Protein 9GRF (pdb70)

Sequence (112 aa):
GGGGALPAKENEGCIVSVVNSGKRYCLPVGQQRSGYSSLPDWIVGQEEVYVDSSGAKAKVLLSDWDNLSYNRIIGEFVGNVNPADMKKVKAWNGQYLDFSKPRSMRVVYKAAAASSTTTTTTPPAA

InterPro domains:
  IPR019503 Peptidase M66 domain [PS51694] (296-551)
  IPR022218 ToxR activated gene A lipoprotein domain [PF12561] (679-774)
  IPR040966 Metalloprotease StcE, C-terminal [PF17945] (807-896)
  IPR048990 Metalloprotease StcE, beta-sandwich domain [PF20944] (178-244)
  IPR048990 Metalloprotease StcE, beta-sandwich domain [PF20944] (602-668)
  IPR051256 Dictomallein [PTHR39540] (249-714)

Nearest PDB structures (foldseek):
  3ujz-assembly1_A  TM=9.775E-01  e=9.009E-17  Escherichia coli O157:H7
  5z6e-assembly1_A  TM=7.574E-01  e=1.649E-04  Neurospora crassa OR74A
  5z6d-assembly2_B  TM=6.614E-01  e=9.801E-04  Neurospora crassa OR74A
  1yhp-assembly1_A  TM=6.169E-01  e=1.945E-01  Dictyostelium discoideum
  1a45-assembly1_A-2  TM=5.512E-01  e=1.646E-01  Bos taurus

Radius of gyration: 12.93 Å; Cα contacts (8 Å, |Δi|>4): 335; chains: 2; bounding box: 42×27×24 Å

Foldseek 3Di:
DDPPDDAADQQKKWKAAPVPRDIDMDGAPDKDPQWHDPVQAQGFTWMAHHNFKKKWFAQHGDSDDQRIFIDDHTGDSVVQFQGQTRVRGRGRRRRTTIMHMHTD/DDDDDDDD

Structure (mmCIF, N/CA/C/O backbone):
data_9GRF
#
_entry.id   9GRF
#
_cell.length_a   63.696
_cell.length_b   76.050
_cell.length_c   27.858
_cell.angle_alpha   90.00
_cell.angle_beta   90.00
_cell.angle_gamma   90.00
#
_symmetry.space_group_name_H-M   'P 21 21 2'
#
loop_
_entity.id
_entity.type
_entity.pdbx_description
1 polymer 'Metalloprotease StcE'
2 polymer tetra-Tn-glycopeptide
3 non-polymer 2-acetamido-2-deoxy-alpha-D-galactopyranose
4 water water
#
loop_
_atom_site.group_PDB
_atom_site.id
_atom_site.type_symbol
_atom_site.label_atom_id
_atom_site.label_alt_id
_atom_site.label_comp_id
_atom_site.label_asym_id
_atom_site.label_entity_id
_atom_site.label_seq_id
_atom_site.pdbx_PDB_ins_code
_atom_site.Cartn_x
_atom_site.Cartn_y
_atom_site.Cartn_z
_atom_site.occupancy
_atom_site.B_iso_or_equiv
_atom_site.auth_seq_id
_atom_site.auth_comp_id
_atom_site.auth_asym_id
_atom_site.auth_atom_id
_atom_site.pdbx_PDB_model_num
ATOM 1 N N . GLY A 1 1 ? 16.074 25.399 4.851 1.00 15.74 -3 GLY A N 1
ATOM 2 C CA . GLY A 1 1 ? 16.849 24.160 4.623 1.00 12.43 -3 GLY A CA 1
ATOM 3 C C . GLY A 1 1 ? 18.010 24.104 5.604 1.00 11.99 -3 GLY A C 1
ATOM 4 O O . GLY A 1 1 ? 18.368 25.136 6.214 1.00 13.18 -3 GLY A O 1
ATOM 5 N N . GLY A 1 2 ? 18.585 22.935 5.712 1.00 10.06 -2 GLY A N 1
ATOM 6 C CA . GLY A 1 2 ? 19.785 22.737 6.502 1.00 9.56 -2 GLY A CA 1
ATOM 7 C C . GLY A 1 2 ? 21.039 23.099 5.716 1.00 9.33 -2 GLY A C 1
ATOM 8 O O . GLY A 1 2 ? 21.013 23.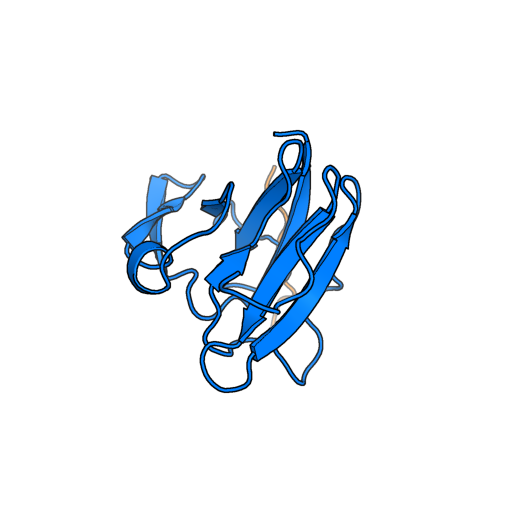589 4.575 1.00 8.97 -2 GLY A O 1
ATOM 9 N N . GLY A 1 3 ? 22.187 22.746 6.324 1.00 9.52 -1 GLY A N 1
ATOM 10 C CA . GLY A 1 3 ? 23.454 23.065 5.705 1.00 8.98 -1 GLY A CA 1
ATOM 11 C C . GLY A 1 3 ? 23.606 22.424 4.331 1.00 8.34 -1 GLY A C 1
ATOM 12 O O . GLY A 1 3 ? 23.390 21.229 4.148 1.00 8.60 -1 GLY A O 1
ATOM 13 N N . GLY A 1 4 ? 24.049 23.260 3.391 1.00 8.94 0 GLY A N 1
ATOM 14 C CA . GLY A 1 4 ? 24.287 22.835 2.027 1.00 8.69 0 GLY A CA 1
ATOM 15 C C . GLY A 1 4 ? 23.090 22.938 1.098 1.00 8.64 0 GLY A C 1
ATOM 16 O O . GLY A 1 4 ? 23.263 22.886 -0.120 1.00 8.81 0 GLY A O 1
ATOM 17 N N . ALA A 1 5 ? 21.862 23.039 1.629 1.00 8.65 799 ALA A N 1
ATOM 18 C CA . ALA A 1 5 ? 20.711 23.140 0.739 1.00 8.84 799 ALA A CA 1
ATOM 19 C C . ALA A 1 5 ? 20.623 24.544 0.193 1.00 8.84 799 ALA A C 1
ATOM 20 O O . ALA A 1 5 ? 20.742 25.530 0.908 1.00 10.55 799 ALA A O 1
ATOM 22 N N . LEU A 1 6 ? 20.375 24.663 -1.091 1.00 8.98 800 LEU A N 1
ATOM 23 C CA . LEU A 1 6 ? 20.193 25.959 -1.700 1.00 9.43 800 LEU A CA 1
ATOM 24 C C . LEU A 1 6 ? 19.027 26.655 -1.022 1.00 9.25 800 LEU A C 1
ATOM 25 O O . LEU A 1 6 ? 17.928 26.130 -0.972 1.00 9.89 800 LEU A O 1
ATOM 30 N N . PRO A 1 7 ? 19.221 27.880 -0.484 1.00 10.78 801 PRO A N 1
ATOM 31 C CA . PRO A 1 7 ? 18.111 28.568 0.156 1.00 10.82 801 PRO A CA 1
ATOM 32 C C . PRO A 1 7 ? 17.054 29.030 -0.862 1.00 10.13 801 PRO A C 1
ATOM 33 O O . PRO A 1 7 ? 17.383 29.359 -1.976 1.00 10.86 801 PRO A O 1
ATOM 37 N N . ALA A 1 8 ? 15.807 29.069 -0.390 1.00 10.18 802 ALA A N 1
ATOM 38 C CA . ALA A 1 8 ? 14.778 29.815 -1.104 1.00 9.63 802 ALA A CA 1
ATOM 39 C C . ALA A 1 8 ? 15.227 31.261 -1.263 1.00 10.46 802 ALA A C 1
ATOM 40 O O . ALA A 1 8 ? 15.695 31.862 -0.310 1.00 10.98 802 ALA A O 1
ATOM 42 N N . LYS A 1 9 ? 15.046 31.813 -2.441 1.00 10.31 803 LYS A N 1
ATOM 43 C CA . LYS A 1 9 ? 15.302 33.230 -2.653 1.00 10.62 803 LYS A CA 1
ATOM 44 C C . LYS A 1 9 ? 14.274 34.065 -1.908 1.00 9.45 803 LYS A C 1
ATOM 45 O O . LYS A 1 9 ? 13.208 33.574 -1.481 1.00 9.28 803 LYS A O 1
ATOM 51 N N . GLU A 1 10 ? 14.566 35.365 -1.714 1.00 9.93 804 GLU A N 1
ATOM 52 C CA . GLU A 1 10 ? 13.712 36.165 -0.845 1.00 9.87 804 GLU A CA 1
ATOM 53 C C . GLU A 1 10 ? 12.254 36.224 -1.340 1.00 9.13 804 GLU A C 1
ATOM 54 O O . GLU A 1 10 ? 11.374 36.290 -0.507 1.00 10.32 804 GLU A O 1
ATOM 60 N N . ASN A 1 11 ? 12.081 36.204 -2.627 1.00 8.76 805 ASN A N 1
ATOM 61 C CA . ASN A 1 11 ? 10.746 36.293 -3.223 1.00 9.44 805 ASN A CA 1
ATOM 62 C C . ASN A 1 11 ? 10.276 34.933 -3.739 1.00 9.75 805 ASN A C 1
ATOM 63 O O . ASN A 1 11 ? 9.536 34.910 -4.756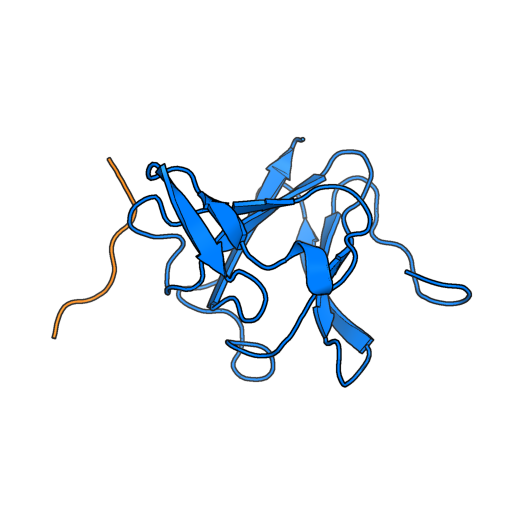 1.00 11.82 805 ASN A O 1
ATOM 68 N N . GLU A 1 12 ? 10.697 33.852 -3.122 1.00 8.75 806 GLU A N 1
ATOM 69 C CA . GLU A 1 12 ? 10.411 32.491 -3.598 1.00 8.43 806 GLU A CA 1
ATOM 70 C C . GLU A 1 12 ? 9.849 31.684 -2.450 1.00 7.86 806 GLU A C 1
ATOM 71 O O . GLU A 1 12 ? 10.374 31.734 -1.350 1.00 9.29 806 GLU A O 1
ATOM 77 N N . GLY A 1 13 ? 8.846 30.846 -2.761 1.00 7.18 807 GLY A N 1
ATOM 78 C CA . GLY A 1 13 ? 8.315 29.895 -1.808 1.00 7.59 807 GLY A CA 1
ATOM 79 C C . GLY A 1 13 ? 8.454 28.472 -2.356 1.00 7.13 807 GLY A C 1
ATOM 80 O O . GLY A 1 13 ? 8.141 28.267 -3.528 1.00 7.69 807 GLY A O 1
ATOM 81 N N . CYS A 1 14 ? 8.896 27.553 -1.525 1.00 7.11 808 CYS A N 1
ATOM 82 C CA . CYS A 1 14 ? 9.121 26.180 -1.948 1.00 7.02 808 CYS A CA 1
ATOM 83 C C . CYS A 1 14 ? 8.404 25.228 -1.018 1.00 7.36 808 CYS A C 1
ATOM 84 O O . CYS A 1 14 ? 8.235 25.471 0.185 1.00 7.21 808 CYS A O 1
ATOM 87 N N . ILE A 1 15 ? 8.043 24.047 -1.596 1.00 6.61 809 ILE A N 1
ATOM 88 C CA . ILE A 1 15 ? 7.759 22.855 -0.821 1.00 6.80 809 ILE A CA 1
ATOM 89 C C . ILE A 1 15 ? 8.879 21.855 -1.094 1.00 6.70 809 ILE A C 1
ATOM 90 O O . ILE A 1 15 ? 9.334 21.736 -2.242 1.00 7.92 809 ILE A O 1
ATOM 95 N N . VAL A 1 16 ? 9.330 21.188 -0.064 1.00 6.46 810 VAL A N 1
ATOM 96 C CA . VAL A 1 16 ? 10.455 20.257 -0.110 1.00 6.71 810 VAL A CA 1
ATOM 97 C C . VAL A 1 16 ? 9.955 18.905 0.347 1.00 6.81 810 VAL A C 1
ATOM 98 O O . VAL A 1 16 ? 9.375 18.751 1.424 1.00 6.79 810 VAL A O 1
ATOM 102 N N . SER A 1 17 ? 10.254 17.876 -0.471 1.00 7.37 811 SER A N 1
ATOM 103 C CA . SER A 1 17 ? 9.874 16.529 -0.121 1.00 7.37 811 SER A CA 1
ATOM 104 C C . SER A 1 17 ? 10.586 16.065 1.134 1.00 7.64 811 SER A C 1
ATOM 105 O O . SER A 1 17 ? 11.836 16.098 1.225 1.00 7.83 811 SER A O 1
ATOM 108 N N . VAL A 1 18 ? 9.835 15.532 2.063 1.00 7.76 812 VAL A N 1
ATOM 109 C CA A VAL A 1 18 ? 10.407 14.915 3.255 0.50 9.70 812 VAL A CA 1
ATOM 110 C CA B VAL A 1 18 ? 10.385 14.907 3.241 0.50 7.33 812 VAL A CA 1
ATOM 111 C C . VAL A 1 18 ? 11.221 13.676 2.886 1.00 8.77 812 VAL A C 1
ATOM 112 O O . VAL A 1 18 ? 12.265 13.402 3.521 1.00 9.59 812 VAL A O 1
ATOM 119 N N . ASN A 1 19 ? 10.794 12.921 1.906 1.00 8.86 813 ASN A N 1
ATOM 120 C CA . ASN A 1 19 ? 11.518 11.718 1.536 1.00 10.34 813 ASN A CA 1
ATOM 121 C C . ASN A 1 19 ? 12.771 11.969 0.732 1.00 9.87 813 ASN A C 1
ATOM 122 O O . ASN A 1 19 ? 13.752 11.221 0.962 1.00 10.22 813 ASN A O 1
ATOM 127 N N . SER A 1 20 ? 12.761 12.899 -0.191 1.00 9.24 814 SER A N 1
ATOM 128 C CA . SER A 1 20 ? 13.829 13.035 -1.160 1.00 9.04 814 SER A CA 1
ATOM 129 C C . SER A 1 20 ? 14.607 14.335 -1.083 1.00 8.43 814 SER A C 1
ATOM 130 O O . SER A 1 20 ? 15.672 14.433 -1.703 1.00 9.09 814 SER A O 1
ATOM 133 N N . GLY A 1 21 ? 14.075 15.386 -0.429 1.00 8.37 815 GLY A N 1
ATOM 134 C CA . GLY A 1 21 ? 14.712 16.684 -0.493 1.00 9.06 815 GLY A CA 1
ATOM 135 C C . GLY A 1 21 ? 14.522 17.438 -1.766 1.00 8.29 815 GLY A C 1
ATOM 136 O O . GLY A 1 21 ? 14.970 18.587 -1.876 1.00 8.74 815 GLY A O 1
ATOM 137 N N . LYS A 1 22 ? 13.877 16.837 -2.781 1.00 8.17 816 LYS A N 1
ATOM 138 C CA . LYS A 1 22 ? 13.587 17.540 -3.995 1.00 7.85 816 LYS A CA 1
ATOM 139 C C . LYS A 1 22 ? 12.515 18.589 -3.768 1.00 7.30 816 LYS A C 1
ATOM 140 O O . LYS A 1 22 ? 11.686 18.432 -2.840 1.00 9.25 816 LYS A O 1
ATOM 146 N N . ARG A 1 23 ? 12.507 19.624 -4.563 1.00 8.11 817 ARG A N 1
ATOM 147 C CA . ARG A 1 23 ? 11.662 20.762 -4.267 1.00 8.39 817 ARG A CA 1
ATOM 148 C C . ARG A 1 23 ? 10.813 21.156 -5.455 1.00 8.47 817 ARG A C 1
ATOM 149 O O . ARG A 1 23 ? 11.184 20.976 -6.641 1.00 9.24 817 ARG A O 1
ATOM 157 N N . TYR A 1 24 ? 9.718 21.875 -5.148 1.00 7.36 818 TYR A N 1
ATOM 158 C CA . TYR A 1 24 ? 8.880 22.585 -6.095 1.00 7.42 818 TYR A CA 1
ATOM 159 C C . TYR A 1 24 ? 8.724 24.009 -5.578 1.00 7.24 818 TYR A C 1
ATOM 160 O O . TYR A 1 24 ? 8.273 24.216 -4.454 1.00 7.29 818 TYR A O 1
ATOM 169 N N . CYS A 1 25 ? 9.139 24.979 -6.382 1.00 7.44 819 CYS A N 1
ATOM 170 C CA . CYS A 1 25 ? 9.190 26.377 -5.952 1.00 7.76 819 CYS A CA 1
ATOM 171 C C . CYS A 1 25 ? 8.435 27.264 -6.917 1.00 8.17 819 CYS A C 1
ATOM 172 O O . CYS A 1 25 ? 8.434 26.985 -8.134 1.00 9.43 819 CYS A O 1
ATOM 175 N N . LEU A 1 26 ? 7.886 28.351 -6.411 1.00 7.64 820 LEU A N 1
ATOM 176 C CA . LEU A 1 26 ? 7.298 29.389 -7.247 1.00 8.10 820 LEU A CA 1
ATOM 177 C C . LEU A 1 26 ? 7.704 30.733 -6.718 1.00 8.53 820 LEU A C 1
ATOM 178 O O . LEU A 1 26 ? 7.813 30.931 -5.522 1.00 8.39 820 LEU A O 1
ATOM 183 N N . PRO A 1 27 ? 7.852 31.720 -7.633 1.00 9.17 821 PRO A N 1
ATOM 184 C CA . PRO A 1 27 ? 8.035 33.103 -7.192 1.00 9.64 821 PRO A CA 1
ATOM 185 C C . PRO A 1 27 ? 6.749 33.664 -6.631 1.00 8.78 821 PRO A C 1
ATOM 186 O O . PRO A 1 27 ? 5.633 33.250 -7.046 1.00 9.46 821 PRO A O 1
ATOM 190 N N . VAL A 1 28 ? 6.863 34.668 -5.792 1.00 9.08 822 VAL A N 1
ATOM 191 C CA . VAL A 1 28 ? 5.735 35.451 -5.420 1.00 8.86 822 VAL A CA 1
ATOM 192 C C . VAL A 1 28 ? 4.977 35.901 -6.669 1.00 9.99 822 VAL A C 1
ATOM 193 O O . VAL A 1 28 ? 5.567 36.356 -7.647 1.00 11.01 822 VAL A O 1
ATOM 197 N N . GLY A 1 29 ? 3.659 35.756 -6.593 1.00 9.99 823 GLY A N 1
ATOM 198 C CA . GLY A 1 29 ? 2.778 36.130 -7.694 1.00 11.93 823 GLY A CA 1
ATOM 199 C C . GLY A 1 29 ? 2.323 34.958 -8.567 1.00 12.37 823 GLY A C 1
ATOM 200 O O . GLY A 1 29 ? 1.475 35.167 -9.464 1.00 14.97 823 GLY A O 1
ATOM 201 N N . GLN A 1 30 ? 2.851 33.739 -8.370 1.00 10.38 824 GLN A N 1
ATOM 202 C CA A GLN A 1 30 ? 2.478 32.585 -9.173 0.50 9.22 824 GLN A CA 1
ATOM 203 C CA B GLN A 1 30 ? 2.454 32.597 -9.167 0.50 8.98 824 GLN A CA 1
ATOM 204 C C . GLN A 1 30 ? 1.793 31.514 -8.320 1.00 7.83 824 GLN A C 1
ATOM 205 O O . GLN A 1 30 ? 1.987 31.421 -7.125 1.00 7.90 824 GLN A O 1
ATOM 216 N N . ARG A 1 31 ? 0.989 30.698 -9.025 1.00 7.71 825 ARG A N 1
ATOM 217 C CA . ARG A 1 31 ? 0.332 29.536 -8.442 1.00 7.42 825 ARG A CA 1
ATOM 218 C C . ARG A 1 31 ? 0.577 28.320 -9.331 1.00 7.16 825 ARG A C 1
ATOM 219 O O . ARG A 1 31 ? 0.996 28.429 -10.479 1.00 7.98 825 ARG A O 1
ATOM 227 N N . SER A 1 32 ? 0.288 27.172 -8.767 1.00 6.77 826 SER A N 1
ATOM 228 C CA . SER A 1 32 ? 0.375 25.908 -9.452 1.00 6.64 826 SER A CA 1
ATOM 229 C C . SER A 1 32 ? -0.723 25.769 -10.513 1.00 6.57 826 SER A C 1
ATOM 230 O O . SER A 1 32 ? -1.605 26.570 -10.628 1.00 6.69 826 SER A O 1
ATOM 233 N N . GLY A 1 33 ? -0.627 24.656 -11.257 1.00 6.62 827 GLY A N 1
ATOM 234 C CA . GLY A 1 33 ? -1.738 24.209 -12.058 1.00 6.30 827 GLY A CA 1
ATOM 235 C C . GLY A 1 33 ? -2.861 23.729 -11.167 1.00 6.33 827 GLY A C 1
ATOM 236 O O . GLY A 1 33 ? -2.881 23.932 -9.917 1.00 6.53 827 GLY A O 1
ATOM 237 N N . TYR A 1 34 ? -3.844 23.066 -11.770 1.00 7.15 828 TYR A N 1
ATOM 238 C CA . TYR A 1 34 ? -5.006 22.585 -11.021 1.00 6.84 828 TYR A CA 1
ATOM 239 C C . TYR A 1 34 ? -4.571 21.720 -9.838 1.00 6.48 828 TYR A C 1
ATOM 240 O O . TYR A 1 34 ? -5.177 21.824 -8.738 1.00 7.09 828 TYR A O 1
ATOM 249 N N . SER A 1 35 ? -3.581 20.908 -10.070 1.00 6.69 829 SER A N 1
ATOM 250 C CA A SER A 1 35 ? -2.851 20.197 -9.029 0.50 6.99 829 SER A CA 1
ATOM 251 C CA B SER A 1 35 ? -2.860 20.331 -8.958 0.5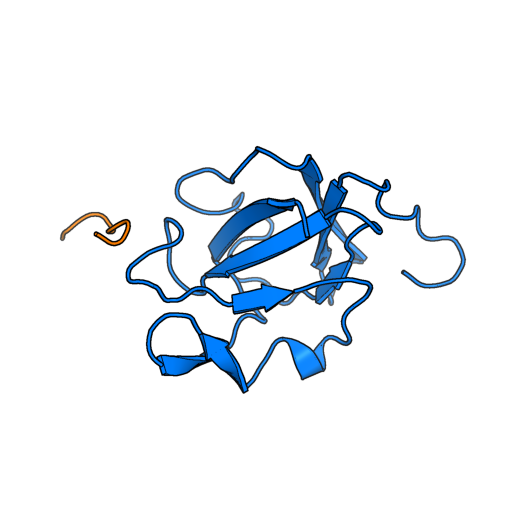0 7.91 829 SER A CA 1
ATOM 252 C C . SER A 1 35 ? -1.376 20.426 -9.276 1.00 7.68 829 SER A C 1
ATOM 253 O O . SER A 1 35 ? -0.979 20.741 -10.419 1.00 8.22 829 SER A O 1
ATOM 258 N N . LEU A 1 36 ? -0.568 20.211 -8.231 1.00 7.74 830 LEU A N 1
ATOM 259 C CA . LEU A 1 36 ? 0.881 20.140 -8.325 1.00 7.35 830 LEU A CA 1
ATOM 260 C C . LEU A 1 36 ? 1.292 19.059 -9.309 1.00 7.90 830 LEU A C 1
ATOM 261 O O . LEU A 1 36 ? 0.523 18.132 -9.592 1.00 8.51 830 LEU A O 1
ATOM 266 N N . PRO A 1 37 ? 2.519 19.140 -9.810 1.00 8.46 831 PRO A N 1
ATOM 267 C CA . PRO A 1 37 ? 3.026 18.103 -10.729 1.00 10.23 831 PRO A CA 1
ATOM 268 C C . PRO A 1 37 ? 2.911 16.737 -10.092 1.00 9.22 831 PRO A C 1
ATOM 269 O O . PRO A 1 37 ? 3.059 16.537 -8.892 1.00 9.04 831 PRO A O 1
ATOM 273 N N . ASP A 1 38 ? 2.756 15.715 -10.979 1.00 10.01 832 ASP A N 1
ATOM 274 C CA . ASP A 1 38 ? 2.507 14.368 -10.512 1.00 10.91 832 ASP A CA 1
ATOM 275 C C . ASP A 1 38 ? 3.593 13.836 -9.612 1.00 10.36 832 ASP A C 1
ATOM 276 O O . ASP A 1 38 ? 3.322 13.049 -8.728 1.00 10.76 832 ASP A O 1
ATOM 281 N N . TRP A 1 39 ? 4.847 14.267 -9.779 1.00 10.41 833 TRP A N 1
ATOM 282 C CA . TRP A 1 39 ? 5.884 13.678 -8.969 1.00 11.71 833 TRP A CA 1
ATOM 283 C C . TRP A 1 39 ? 5.799 14.097 -7.493 1.00 11.36 833 TRP A C 1
ATOM 284 O O . TRP A 1 39 ? 6.348 13.434 -6.620 1.00 12.81 833 TRP A O 1
ATOM 295 N N . ILE A 1 40 ? 5.156 15.236 -7.189 1.00 9.76 834 ILE A N 1
ATOM 296 C CA . ILE A 1 40 ? 5.094 15.752 -5.820 1.00 9.43 834 ILE A CA 1
ATOM 297 C C . ILE A 1 40 ? 3.659 15.826 -5.271 1.00 9.23 834 ILE A C 1
ATOM 298 O O . ILE A 1 40 ? 3.478 15.953 -4.054 1.00 9.31 834 ILE A O 1
ATOM 303 N N . VAL A 1 41 ? 2.633 15.756 -6.127 1.00 8.65 835 VAL A N 1
ATOM 304 C CA . VAL A 1 41 ? 1.279 15.978 -5.649 1.00 8.81 835 VAL A CA 1
ATOM 305 C C . VAL A 1 41 ? 0.941 14.983 -4.561 1.00 8.11 835 VAL A C 1
ATOM 306 O O . VAL A 1 41 ? 1.136 13.776 -4.718 1.00 9.30 835 VAL A O 1
ATOM 310 N N . GLY A 1 42 ? 0.393 15.449 -3.445 1.00 8.15 836 GLY A N 1
ATOM 311 C CA . GLY A 1 42 ? 0.000 14.558 -2.376 1.00 9.06 836 GLY A CA 1
ATOM 312 C C . GLY A 1 42 ? 1.133 13.842 -1.673 1.00 9.36 836 GLY A C 1
ATOM 313 O O . GLY A 1 42 ? 0.832 12.918 -0.902 1.00 10.52 836 GLY A O 1
ATOM 314 N N . GLN A 1 43 ? 2.382 14.241 -1.892 1.00 9.20 837 GLN A N 1
AT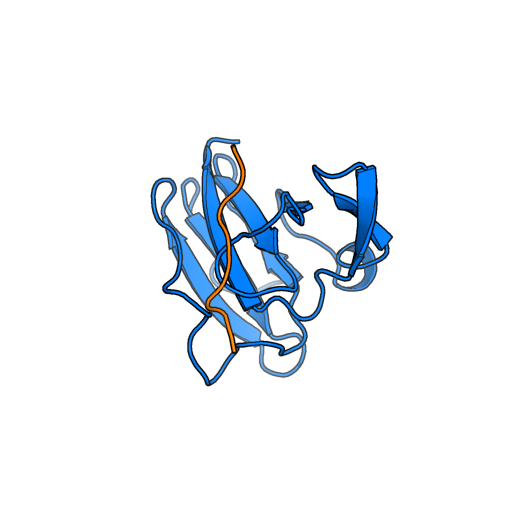OM 315 C CA . GLN A 1 43 ? 3.523 13.691 -1.195 1.00 9.52 837 GLN A CA 1
ATOM 316 C C . GLN A 1 43 ? 3.830 14.518 0.061 1.00 7.88 837 GLN A C 1
ATOM 317 O O . GLN A 1 43 ? 3.448 15.681 0.127 1.00 8.31 837 GLN A O 1
ATOM 323 N N . GLU A 1 44 ? 4.498 13.918 1.031 1.00 7.63 838 GLU A N 1
ATOM 324 C CA A GLU A 1 44 ? 4.813 14.608 2.280 0.50 8.29 838 GLU A CA 1
ATOM 325 C CA B GLU A 1 44 ? 4.811 14.606 2.282 0.50 7.62 838 GLU A CA 1
ATOM 326 C C . GLU A 1 44 ? 5.890 15.657 2.066 1.00 7.68 838 GLU A C 1
ATOM 327 O O . GLU A 1 44 ? 6.990 15.337 1.562 1.00 7.92 838 GLU A O 1
ATOM 338 N N . VAL A 1 45 ? 5.610 16.906 2.468 1.00 7.03 839 VAL A N 1
ATOM 339 C CA . VAL A 1 45 ? 6.509 18.015 2.245 1.00 6.92 839 VAL A CA 1
ATOM 340 C C . VAL A 1 45 ? 6.582 18.902 3.486 1.00 6.34 839 VAL A C 1
ATOM 341 O O . VAL A 1 45 ? 5.731 18.825 4.382 1.00 7.37 839 VAL A O 1
ATOM 345 N N . TYR A 1 46 ? 7.533 19.804 3.454 1.00 6.31 840 TYR A N 1
ATOM 346 C CA . TYR A 1 46 ? 7.543 20.961 4.344 1.00 6.61 840 TYR A CA 1
ATOM 347 C C . TYR A 1 46 ? 7.787 22.198 3.517 1.00 6.26 840 TYR A C 1
ATOM 348 O O . TYR A 1 46 ? 8.333 22.156 2.424 1.00 7.06 840 TYR A O 1
ATOM 357 N N . VAL A 1 47 ? 7.369 23.372 4.043 1.00 7.10 841 VAL A N 1
ATOM 358 C CA . VAL A 1 47 ? 7.609 24.642 3.408 1.00 6.52 841 VAL A CA 1
ATOM 359 C C . VAL A 1 47 ? 8.974 25.230 3.723 1.00 6.67 841 VAL A C 1
ATOM 360 O O . VAL A 1 47 ? 9.400 25.254 4.889 1.00 7.88 841 VAL A O 1
ATOM 364 N N . ASP A 1 48 ? 9.629 25.776 2.708 1.00 7.05 842 ASP A N 1
ATOM 365 C CA . ASP A 1 48 ? 10.867 26.519 2.856 1.00 8.08 842 ASP A CA 1
ATOM 366 C C . ASP A 1 48 ? 10.694 27.764 1.990 1.00 8.30 842 ASP A C 1
ATOM 367 O O . ASP A 1 48 ? 10.702 27.698 0.767 1.00 8.60 842 ASP A O 1
ATOM 372 N N . SER A 1 49 ? 10.468 28.930 2.648 1.00 9.27 843 SER A N 1
ATOM 373 C CA A SER A 1 49 ? 10.021 30.164 2.011 0.50 8.59 843 SER A CA 1
ATOM 374 C CA B SER A 1 49 ? 10.186 30.123 1.865 0.50 10.52 843 SER A CA 1
ATOM 375 C C . SER A 1 49 ? 11.016 31.301 2.310 1.00 9.03 843 SER A C 1
ATOM 376 O O . SER A 1 49 ? 11.438 31.411 3.470 1.00 9.77 843 SER A O 1
ATOM 381 N N . GLY A 1 50 ? 11.339 32.120 1.334 1.00 9.25 844 GLY A N 1
ATOM 382 C CA . GLY A 1 50 ? 12.196 33.265 1.534 1.00 10.05 844 GLY A CA 1
ATOM 383 C C . GLY A 1 50 ? 11.508 34.378 2.313 1.00 9.15 844 GLY A C 1
ATOM 384 O O . GLY A 1 50 ? 10.313 34.348 2.606 1.00 9.19 844 GLY A O 1
ATOM 385 N N . ALA A 1 51 ? 12.304 35.402 2.694 1.00 10.05 845 ALA A N 1
ATOM 386 C CA . ALA A 1 51 ? 11.857 36.360 3.682 1.00 10.66 845 ALA A CA 1
ATOM 387 C C . ALA A 1 51 ? 10.638 37.174 3.260 1.00 10.14 845 ALA A C 1
ATOM 388 O O . ALA A 1 51 ? 9.929 37.662 4.167 1.00 12.32 845 ALA A O 1
ATOM 390 N N . LYS A 1 52 ? 10.422 37.385 2.010 1.00 9.00 846 LYS A N 1
ATOM 391 C CA . LYS A 1 52 ? 9.258 38.153 1.566 1.00 9.65 846 LYS A CA 1
ATOM 392 C C . LYS A 1 52 ? 8.108 37.313 1.076 1.00 9.18 846 LYS A C 1
ATOM 393 O O . LYS A 1 52 ? 7.114 37.853 0.605 1.00 9.85 846 LYS A O 1
ATOM 399 N N . ALA A 1 53 ? 8.237 35.974 1.143 1.00 8.40 847 ALA A N 1
ATOM 400 C CA . ALA A 1 53 ? 7.282 35.066 0.513 1.00 8.08 847 ALA A CA 1
ATOM 401 C C . ALA A 1 53 ? 6.465 34.333 1.537 1.00 8.11 847 ALA A C 1
ATOM 402 O O . ALA A 1 53 ? 6.953 33.928 2.577 1.00 11.43 847 ALA A O 1
ATOM 404 N N . LYS A 1 54 ? 5.234 34.057 1.194 1.00 7.97 848 LYS A N 1
ATOM 405 C CA . LYS A 1 54 ? 4.311 33.251 1.965 1.00 7.83 848 LYS A CA 1
ATOM 406 C C . LYS A 1 54 ? 3.738 32.185 1.030 1.00 7.14 848 LYS A C 1
ATOM 407 O O . LYS A 1 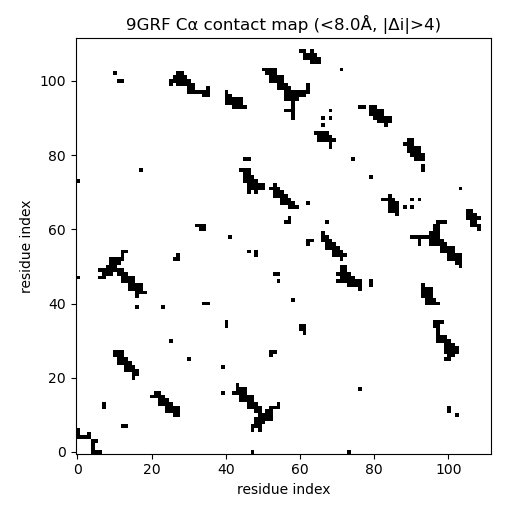54 ? 3.301 32.494 -0.042 1.00 7.81 848 LYS A O 1
ATOM 413 N N . VAL A 1 55 ? 3.758 30.953 1.497 1.00 7.41 849 VAL A N 1
ATOM 414 C CA . VAL A 1 55 ? 3.210 29.842 0.721 1.00 6.87 849 VAL A CA 1
ATOM 415 C C . VAL A 1 55 ? 1.807 29.519 1.212 1.00 6.39 849 VAL A C 1
ATOM 416 O O . VAL A 1 55 ? 1.596 29.286 2.400 1.00 7.46 849 VAL A O 1
ATOM 420 N N . LEU A 1 56 ? 0.860 29.569 0.281 1.00 6.19 850 LEU A N 1
ATOM 421 C CA . LEU A 1 56 ? -0.504 29.131 0.505 1.00 6.21 850 LEU A CA 1
ATOM 422 C C . LEU A 1 56 ? -0.638 27.708 -0.044 1.00 6.03 850 LEU A C 1
ATOM 423 O O . LEU A 1 56 ? -0.297 27.468 -1.229 1.00 6.60 850 LEU A O 1
ATOM 428 N N . LEU A 1 57 ? -1.112 26.773 0.765 1.00 5.69 851 LEU A N 1
ATOM 429 C CA . LEU A 1 57 ? -1.315 25.405 0.332 1.00 5.95 851 LEU A CA 1
ATOM 430 C C . LEU A 1 57 ? -2.754 25.016 0.526 1.00 5.61 851 LEU A C 1
ATOM 431 O O . LEU A 1 57 ? -3.430 25.504 1.454 1.00 5.97 851 LEU A O 1
ATOM 436 N N . SER A 1 58 ? -3.238 24.074 -0.303 1.00 5.55 852 SER A N 1
ATOM 437 C CA . SER A 1 58 ? -4.453 23.347 -0.016 1.00 5.83 852 SER A CA 1
ATOM 438 C C . SER A 1 58 ? -4.178 21.852 -0.052 1.00 5.97 852 SER A C 1
ATOM 439 O O . SER A 1 58 ? -3.352 21.387 -0.853 1.00 6.37 852 SER A O 1
ATOM 442 N N . ASP A 1 59 ? -4.933 21.094 0.745 1.00 6.00 853 ASP A N 1
ATOM 443 C CA . ASP A 1 59 ? -4.971 19.648 0.646 1.00 6.60 853 ASP A CA 1
ATOM 444 C C . ASP A 1 59 ? -5.854 19.187 -0.519 1.00 6.37 853 ASP A C 1
ATOM 445 O O . ASP A 1 59 ? -5.788 18.003 -0.873 1.00 7.39 853 ASP A O 1
ATOM 450 N N . TRP A 1 60 ? -6.669 20.074 -1.062 1.00 6.16 854 TRP A N 1
ATOM 451 C CA . TRP A 1 60 ? -7.490 19.752 -2.226 1.00 6.30 854 TRP A CA 1
ATOM 452 C C . TRP A 1 60 ? -6.883 20.400 -3.460 1.00 6.15 854 TRP A C 1
ATOM 453 O O . TRP A 1 60 ? -5.967 21.227 -3.402 1.00 6.76 854 TRP A O 1
ATOM 464 N N . ASP A 1 61 ? -7.379 19.999 -4.628 1.00 6.79 855 ASP A N 1
ATOM 465 C CA . ASP A 1 61 ? -7.030 20.628 -5.873 1.00 6.54 855 ASP A CA 1
ATOM 466 C C . ASP A 1 61 ? -7.513 22.079 -5.894 1.00 6.37 855 ASP A C 1
ATOM 467 O O . ASP A 1 61 ? -8.463 22.482 -5.263 1.00 6.66 855 ASP A O 1
ATOM 472 N N . ASN A 1 62 ? -6.792 22.874 -6.705 1.00 6.78 856 ASN A N 1
ATOM 473 C CA . ASN A 1 62 ? -7.214 24.198 -7.122 1.00 6.59 856 ASN A CA 1
ATOM 474 C C . ASN A 1 62 ? -7.434 25.170 -5.964 1.00 5.78 856 ASN A C 1
ATOM 475 O O . ASN A 1 62 ? -8.265 26.058 -6.071 1.00 6.86 856 ASN A O 1
ATOM 480 N N . LEU A 1 63 ? -6.638 25.063 -4.882 1.00 5.94 857 LEU A N 1
ATOM 481 C CA . LEU A 1 63 ? -6.622 26.123 -3.876 1.00 5.80 857 LEU A CA 1
ATOM 482 C C . LEU A 1 63 ? -8.035 26.499 -3.450 1.00 5.48 857 LEU A C 1
ATOM 483 O O . LEU A 1 63 ? -8.412 27.656 -3.401 1.00 6.53 857 LEU A O 1
ATOM 488 N N . SER A 1 64 ? -8.840 25.473 -3.135 1.00 6.14 858 SER A N 1
ATOM 489 C CA . SER A 1 64 ? -10.293 25.582 -3.208 1.00 6.54 858 SER A CA 1
ATOM 490 C C . SER A 1 64 ? -10.983 25.597 -1.846 1.00 6.38 858 SER A C 1
ATOM 491 O O . SER A 1 64 ? -10.504 25.089 -0.837 1.00 6.60 858 SER A O 1
ATOM 494 N N . TYR A 1 65 ? -12.195 26.163 -1.887 1.00 7.10 859 TYR A N 1
ATOM 495 C CA . TYR A 1 65 ? -13.129 26.126 -0.774 1.00 6.79 859 TYR A CA 1
ATOM 496 C C . TYR A 1 65 ? -12.537 26.707 0.500 1.00 6.76 859 TYR A C 1
ATOM 497 O O . TYR A 1 65 ? -12.948 26.308 1.610 1.00 7.56 859 TYR A O 1
ATOM 506 N N . ASN A 1 66 ? -11.661 27.665 0.388 1.00 6.81 860 ASN A N 1
ATOM 507 C CA . ASN A 1 66 ? -11.012 28.269 1.538 1.00 6.80 860 ASN A CA 1
ATOM 508 C C . ASN A 1 66 ? -10.266 27.244 2.383 1.00 6.47 860 ASN A C 1
ATOM 509 O O . ASN A 1 66 ? -9.922 27.519 3.551 1.00 6.96 860 ASN A O 1
ATOM 514 N N . ARG A 1 67 ? -9.898 26.103 1.802 1.00 6.00 861 ARG A N 1
ATOM 515 C CA . ARG A 1 67 ? -9.073 25.112 2.466 1.00 6.10 861 ARG A CA 1
ATOM 516 C C . ARG A 1 67 ? -7.600 25.483 2.258 1.00 5.80 861 ARG A C 1
ATOM 517 O O . ARG A 1 67 ? -6.857 24.809 1.543 1.00 6.51 861 ARG A O 1
ATOM 525 N N . ILE A 1 68 ? -7.218 26.605 2.866 1.00 5.94 862 ILE A N 1
ATOM 526 C CA A ILE A 1 68 ? -5.968 27.288 2.602 0.50 6.49 862 ILE A CA 1
ATOM 527 C CA B ILE A 1 68 ? -5.961 27.292 2.592 0.50 5.19 862 ILE A CA 1
ATOM 528 C C . ILE A 1 68 ? -5.230 27.469 3.913 1.00 5.84 862 ILE A C 1
ATOM 529 O O . ILE A 1 68 ? -5.778 28.048 4.853 1.00 6.28 862 ILE A O 1
ATOM 538 N N . GLY A 1 69 ? -4.001 26.966 3.965 1.00 5.85 863 GLY A N 1
ATOM 539 C CA . GLY A 1 69 ? -3.104 27.160 5.076 1.00 6.07 863 GLY A CA 1
ATOM 540 C C . GLY A 1 69 ? -1.946 28.026 4.626 1.00 6.06 863 GLY A C 1
ATOM 541 O O . GLY A 1 69 ? -1.522 27.970 3.456 1.00 6.83 863 GLY A O 1
ATOM 542 N N . GLU A 1 70 ? -1.437 28.874 5.539 1.00 6.17 864 GLU A N 1
ATOM 543 C CA . GLU A 1 70 ? -0.401 29.833 5.220 1.00 6.50 864 GLU A CA 1
ATOM 544 C C . GLU A 1 70 ? 0.875 29.469 5.969 1.00 6.42 864 GLU A C 1
ATOM 545 O O . GLU A 1 70 ? 0.843 29.205 7.163 1.00 7.27 864 GLU A O 1
ATOM 551 N N . PHE A 1 71 ? 1.997 29.570 5.243 1.00 6.53 865 PHE A N 1
ATOM 552 C CA . PHE A 1 71 ? 3.271 29.140 5.763 1.00 6.88 865 PHE A CA 1
ATOM 553 C C . PHE A 1 71 ? 4.363 30.149 5.361 1.00 7.33 865 PHE A C 1
ATOM 554 O O . PHE A 1 71 ? 4.478 30.550 4.232 1.00 7.99 865 PHE A O 1
ATOM 562 N N . VAL A 1 72 ? 5.193 30.464 6.361 1.00 7.85 866 VAL A N 1
ATOM 563 C CA . VAL A 1 72 ? 6.346 31.347 6.182 1.00 8.86 866 VAL A CA 1
ATOM 564 C C . VAL A 1 72 ? 7.583 30.717 6.789 1.00 9.25 866 VAL A C 1
ATOM 565 O O . VAL A 1 72 ? 7.545 29.912 7.640 1.00 10.11 866 VAL A O 1
ATOM 569 N N . GLY A 1 73 ? 8.730 31.176 6.241 1.00 10.14 867 GLY A N 1
ATOM 570 C CA . GLY A 1 73 ? 10.020 30.726 6.758 1.00 11.01 867 GLY A CA 1
ATOM 571 C C . GLY A 1 73 ? 10.279 29.255 6.443 1.00 10.35 867 GLY A C 1
ATOM 572 O O . GLY A 1 73 ? 9.813 28.694 5.418 1.00 11.02 867 GLY A O 1
ATOM 573 N N . ASN A 1 74 ? 11.013 28.628 7.318 1.00 10.50 868 ASN A N 1
ATOM 574 C CA . ASN A 1 74 ? 11.448 27.253 7.168 1.00 11.06 868 ASN A CA 1
ATOM 575 C C . ASN A 1 74 ? 10.651 26.435 8.146 1.00 11.66 868 ASN A C 1
ATOM 576 O O . ASN A 1 74 ? 10.774 26.755 9.352 1.00 15.65 868 ASN A O 1
ATOM 581 N N . VAL A 1 75 ? 9.699 25.640 7.683 1.00 9.63 869 VAL A N 1
ATOM 582 C CA . VAL A 1 75 ? 8.703 25.043 8.530 1.00 9.48 869 VAL A CA 1
ATOM 583 C C . VAL A 1 75 ? 9.083 23.607 8.832 1.00 9.20 869 VAL A C 1
ATOM 584 O O . VAL A 1 75 ? 9.455 22.801 7.934 1.00 9.71 869 VAL A O 1
ATOM 588 N N . ASN A 1 76 ? 8.970 23.212 10.096 1.00 10.07 870 ASN A N 1
ATOM 589 C CA . ASN A 1 76 ? 9.196 21.857 10.517 1.00 10.39 870 ASN A CA 1
ATOM 590 C C . ASN A 1 76 ? 8.134 20.949 9.893 1.00 10.46 870 ASN A C 1
ATOM 591 O O . ASN A 1 76 ? 6.944 21.361 9.839 1.00 10.12 870 ASN A O 1
ATOM 596 N N . PRO A 1 77 ? 8.434 19.732 9.421 1.00 9.56 871 PRO A N 1
ATOM 597 C CA . PRO A 1 77 ? 7.398 18.906 8.809 1.00 9.50 871 PRO A CA 1
ATOM 598 C C . PRO A 1 77 ? 6.157 18.712 9.670 1.00 9.41 871 PRO A C 1
ATOM 599 O O . PRO A 1 77 ? 5.036 18.654 9.157 1.00 9.35 871 PRO A O 1
ATOM 603 N N . ALA A 1 78 ? 6.326 18.568 11.002 1.00 10.06 872 ALA A N 1
ATOM 604 C CA . ALA A 1 78 ? 5.197 18.341 11.888 1.00 11.15 872 ALA A CA 1
ATOM 605 C C . ALA A 1 78 ? 4.328 19.569 11.958 1.00 12.56 872 ALA A C 1
ATOM 606 O O . ALA A 1 78 ? 3.117 19.370 12.283 1.00 17.09 872 ALA A O 1
ATOM 608 N N . ASP A 1 79 ? 4.787 20.755 11.639 1.00 10.20 873 ASP A N 1
ATOM 609 C CA . ASP A 1 79 ? 3.988 21.951 11.665 1.00 11.34 873 ASP A CA 1
ATOM 610 C C . ASP A 1 79 ? 3.199 22.203 10.392 1.00 9.67 873 ASP A C 1
ATOM 611 O O . ASP A 1 79 ? 2.564 23.197 10.256 1.00 10.32 873 ASP A O 1
ATOM 616 N N . MET A 1 80 ? 3.220 21.219 9.479 1.00 8.84 874 MET A N 1
ATOM 617 C CA . MET A 1 80 ? 2.339 21.235 8.338 1.00 7.56 874 MET A CA 1
ATOM 618 C C . MET A 1 80 ? 0.973 20.673 8.656 1.00 7.74 874 MET A C 1
ATOM 619 O O . MET A 1 80 ? 0.101 20.770 7.778 1.00 8.55 874 MET A O 1
ATOM 624 N N . LYS A 1 81 ? 0.788 20.057 9.799 1.00 8.30 875 LYS A N 1
ATOM 625 C CA . LYS A 1 81 ? -0.411 19.371 10.194 1.00 9.38 875 LYS A CA 1
ATOM 626 C C . LYS A 1 81 ? -1.159 20.200 11.259 1.00 8.32 875 LYS A C 1
ATOM 627 O O . LYS A 1 81 ? -0.512 20.924 12.022 1.00 9.74 875 LYS A O 1
ATOM 633 N N . LYS A 1 82 ? -2.450 20.046 11.319 1.00 7.68 876 LYS A N 1
ATOM 634 C CA . LYS A 1 82 ? -3.265 20.674 12.323 1.00 7.48 876 LYS A CA 1
ATOM 635 C C . LYS A 1 82 ? -3.211 22.188 12.254 1.00 6.49 876 LYS A C 1
ATOM 636 O O . LYS A 1 82 ? -3.211 22.884 13.285 1.00 6.97 876 LYS A O 1
ATOM 642 N N . VAL A 1 83 ? -3.222 22.709 11.027 1.00 6.47 877 VAL A N 1
ATOM 643 C CA . VAL A 1 83 ? -2.975 24.127 10.765 1.00 6.68 877 VAL A CA 1
ATOM 644 C C . VAL A 1 83 ? -4.293 24.830 10.475 1.00 6.46 877 VAL A C 1
ATOM 645 O O . VAL A 1 83 ? -5.159 24.332 9.757 1.00 6.41 877 VAL A O 1
ATOM 649 N N . LYS A 1 84 ? -4.405 26.029 11.042 1.00 6.94 878 LYS A N 1
ATOM 650 C CA . LYS A 1 84 ? -5.575 26.849 10.827 1.00 8.53 878 LYS A CA 1
ATOM 651 C C . LYS A 1 84 ? -5.804 27.176 9.352 1.00 8.06 878 LYS A C 1
ATOM 652 O O . LYS A 1 84 ? -4.882 27.703 8.682 1.00 10.85 878 LYS A O 1
ATOM 658 N N . ALA A 1 85 ? -6.965 26.883 8.816 1.00 7.16 879 ALA A N 1
ATOM 659 C CA . ALA A 1 85 ? -7.304 27.161 7.421 1.00 6.69 879 ALA A CA 1
ATOM 660 C C . ALA A 1 85 ? -8.201 28.385 7.331 1.00 7.01 879 ALA A C 1
ATOM 661 O O . ALA A 1 85 ? -8.927 28.714 8.301 1.00 8.04 879 ALA A O 1
ATOM 663 N N . TRP A 1 86 ? -8.275 28.960 6.145 1.00 6.67 880 TRP A N 1
ATOM 664 C CA . TRP A 1 86 ? -9.165 30.094 5.945 1.00 8.11 880 TRP A CA 1
ATOM 665 C C . TRP A 1 86 ? -10.600 29.755 6.298 1.00 8.39 880 TRP A C 1
ATOM 666 O O . TRP A 1 86 ? -11.357 30.680 6.712 1.00 10.68 880 TRP A O 1
ATOM 677 N N . ASN A 1 87 ? -11.034 28.548 6.090 1.00 7.77 881 ASN A N 1
ATOM 678 C CA . ASN A 1 87 ? -12.434 28.186 6.291 1.00 10.33 881 ASN A CA 1
ATOM 679 C C . ASN A 1 87 ? -12.760 27.880 7.747 1.00 10.68 881 ASN A C 1
ATOM 680 O O . ASN A 1 87 ? -13.910 27.482 7.999 1.00 13.81 881 ASN A O 1
ATOM 685 N N . GLY A 1 88 ? -11.848 28.088 8.677 1.00 9.41 882 GLY A N 1
ATOM 686 C CA . GLY A 1 88 ? -12.178 27.852 10.070 1.00 10.98 882 GLY A CA 1
ATOM 687 C C . GLY A 1 88 ? -11.875 26.443 10.549 1.00 11.13 882 GLY A C 1
ATOM 688 O O . GLY A 1 88 ? -11.989 26.162 11.767 1.00 13.37 882 GLY A O 1
ATOM 689 N N . GLN A 1 89 ? -11.564 25.525 9.688 1.00 9.78 883 GLN A N 1
ATOM 690 C CA . GLN A 1 89 ? -11.128 24.190 10.095 1.00 9.95 883 GLN A CA 1
ATOM 691 C C . GLN A 1 89 ? -9.619 24.212 10.349 1.00 8.86 883 GLN A C 1
ATOM 692 O O . GLN A 1 89 ? -8.912 25.173 9.976 1.00 10.52 883 GLN A O 1
ATOM 698 N N . TYR A 1 90 ? -9.107 23.172 11.015 1.00 8.21 884 TYR A N 1
ATOM 699 C CA . TYR A 1 90 ? -7.684 22.928 11.136 1.00 7.23 884 TYR A CA 1
ATOM 700 C C . TYR A 1 90 ? -7.394 21.697 10.293 1.00 7.67 884 TYR A C 1
ATOM 701 O O . TYR A 1 90 ? -7.979 20.633 10.539 1.00 9.83 884 TYR A O 1
ATOM 710 N N . LEU A 1 91 ? -6.550 21.837 9.272 1.00 6.82 885 LEU A N 1
ATOM 711 C CA . LEU A 1 91 ? -6.374 20.852 8.234 1.00 6.76 885 LEU A CA 1
ATOM 712 C C . LEU A 1 91 ? -4.933 20.380 8.184 1.00 6.73 885 LEU A C 1
ATOM 713 O O . LEU A 1 9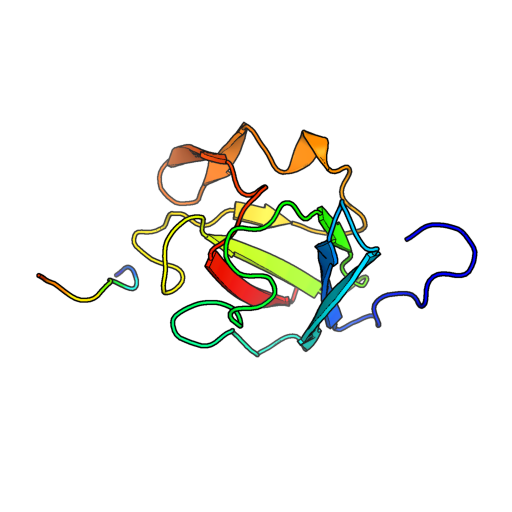1 ? -4.017 20.987 8.734 1.00 7.09 885 LEU A O 1
ATOM 718 N N . ASP A 1 92 ? -4.747 19.267 7.458 1.00 7.58 886 ASP A N 1
ATOM 719 C CA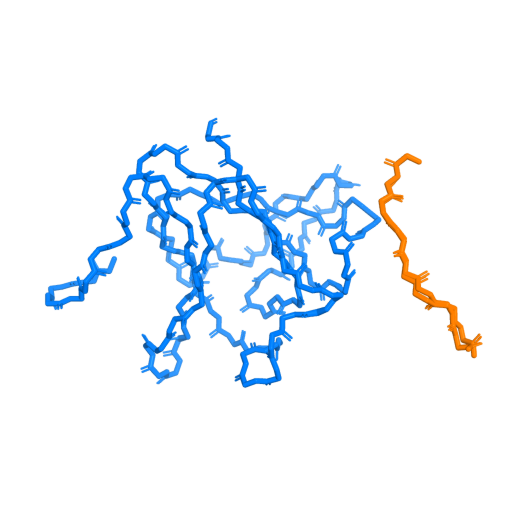 . ASP A 1 92 ? -3.445 18.699 7.195 1.00 7.28 886 ASP A CA 1
ATOM 720 C C . ASP A 1 92 ? -2.921 19.181 5.868 1.00 6.81 886 ASP A C 1
ATOM 721 O O . ASP A 1 92 ? -3.527 18.824 4.841 1.00 8.58 886 ASP A O 1
ATOM 726 N N . PHE A 1 93 ? -1.862 19.957 5.859 1.00 6.52 887 PHE A N 1
ATOM 727 C CA . PHE A 1 93 ? -1.234 20.440 4.646 1.00 6.73 887 PHE A CA 1
ATOM 728 C C . PHE A 1 93 ? 0.095 19.755 4.366 1.00 7.09 887 PHE A C 1
ATOM 729 O O . PHE A 1 93 ? 0.863 20.203 3.533 1.00 7.90 887 PHE A O 1
ATOM 737 N N . SER A 1 94 ? 0.355 18.634 5.045 1.00 7.09 888 SER A N 1
ATOM 738 C CA . SER A 1 94 ? 1.594 17.889 4.835 1.00 7.24 888 SER A CA 1
ATOM 739 C C . SER A 1 94 ? 1.676 17.226 3.473 1.00 7.15 888 SER A C 1
ATOM 740 O O . SER A 1 94 ? 2.796 16.942 3.012 1.00 7.64 888 SER A O 1
ATOM 743 N N . LYS A 1 95 ? 0.527 16.941 2.849 1.00 6.60 889 LYS A N 1
ATOM 744 C CA . LYS A 1 95 ? 0.454 16.271 1.576 1.00 7.19 889 LYS A CA 1
ATOM 745 C C . LYS A 1 95 ? -0.364 17.128 0.636 1.00 6.79 889 LYS A C 1
ATOM 746 O O . LYS A 1 95 ? -1.505 16.794 0.249 1.00 9.39 889 LYS A O 1
ATOM 752 N N . PRO A 1 96 ? 0.103 18.301 0.311 1.00 6.25 890 PRO A N 1
ATOM 753 C CA . PRO A 1 96 ? -0.716 19.245 -0.432 1.00 6.67 890 PRO A CA 1
ATOM 754 C C . PRO A 1 96 ? -0.957 18.855 -1.886 1.00 5.95 890 PRO A C 1
ATOM 755 O O . PRO A 1 96 ? -0.177 18.105 -2.448 1.00 7.31 890 PRO A O 1
ATOM 759 N N . ARG A 1 97 ? -1.994 19.412 -2.476 1.00 6.24 891 ARG A N 1
ATOM 760 C CA . ARG A 1 97 ? -2.289 19.210 -3.885 1.00 6.30 891 ARG A CA 1
ATOM 761 C C . ARG A 1 97 ? -2.196 20.460 -4.714 1.00 6.04 891 ARG A C 1
ATOM 762 O O . ARG A 1 97 ? -2.211 20.357 -5.939 1.00 6.77 891 ARG A O 1
ATOM 770 N N . SER A 1 98 ? -2.152 21.662 -4.122 1.00 6.23 892 SER A N 1
ATOM 771 C CA . SER A 1 98 ? -2.121 22.888 -4.884 1.00 6.00 892 SER A CA 1
ATOM 772 C C . SER A 1 98 ? -1.460 23.965 -4.036 1.00 5.97 892 SER A C 1
ATOM 773 O O . SER A 1 98 ? -1.358 23.833 -2.808 1.00 6.25 892 SER A O 1
ATOM 776 N N . MET A 1 99 ? -0.942 24.996 -4.700 1.00 5.81 893 MET A N 1
ATOM 777 C CA . MET A 1 99 ? -0.024 25.941 -4.055 1.00 5.76 893 MET A CA 1
ATOM 778 C C . MET A 1 99 ? -0.038 27.286 -4.749 1.00 5.93 893 MET A C 1
ATOM 779 O O . MET A 1 99 ? -0.093 27.352 -5.979 1.00 6.63 893 MET A O 1
ATOM 784 N N . ARG A 1 100 ? 0.065 28.344 -3.962 1.00 6.19 894 ARG A N 1
ATOM 785 C CA . ARG A 1 100 ? 0.272 29.691 -4.483 1.00 6.87 894 ARG A CA 1
ATOM 786 C C . ARG A 1 100 ? 1.316 30.376 -3.597 1.00 7.00 894 ARG A C 1
ATOM 787 O O . ARG A 1 100 ? 1.368 30.127 -2.398 1.00 8.50 894 ARG A O 1
ATOM 795 N N . VAL A 1 101 ? 2.175 31.238 -4.171 1.00 6.76 895 VAL A N 1
ATOM 796 C CA . VAL A 1 101 ? 3.126 32.021 -3.388 1.00 6.54 895 VAL A CA 1
ATOM 797 C C . VAL A 1 101 ? 2.734 33.496 -3.521 1.00 7.21 895 VAL A C 1
ATOM 798 O O . VAL A 1 101 ? 2.493 33.974 -4.605 1.00 7.79 895 VAL A O 1
ATOM 802 N N . VAL A 1 102 ? 2.655 34.150 -2.361 1.00 7.36 896 VAL A N 1
ATOM 803 C CA . VAL A 1 102 ? 2.243 35.535 -2.277 1.00 8.01 896 VAL A CA 1
ATOM 804 C C . VAL A 1 102 ? 3.252 36.289 -1.427 1.00 7.82 896 VAL A C 1
ATOM 805 O O . VAL A 1 102 ? 4.026 35.745 -0.693 1.00 8.86 896 VAL A O 1
ATOM 809 N N . TYR A 1 103 ? 3.192 37.646 -1.465 1.00 8.03 897 TYR A N 1
ATOM 810 C CA . TYR A 1 103 ? 3.978 38.446 -0.542 1.00 8.28 897 TYR A CA 1
ATOM 811 C C . TYR A 1 103 ? 3.512 38.212 0.883 1.00 8.37 897 TYR A C 1
ATOM 812 O O . TYR A 1 103 ? 2.303 38.184 1.166 1.00 9.39 897 TYR A O 1
ATOM 821 N N . LYS A 1 104 ? 4.461 38.049 1.777 1.00 8.59 898 LYS A N 1
ATOM 822 C CA . LYS A 1 104 ? 4.182 37.905 3.197 1.00 10.13 898 LYS A CA 1
ATOM 823 C C . LYS A 1 104 ? 3.553 39.169 3.787 1.00 11.42 898 LYS A C 1
ATOM 824 O O . LYS A 1 104 ? 2.742 39.102 4.673 1.00 11.44 898 LYS A O 1
ATOM 830 N N . ALA B 2 1 ? -17.004 33.237 -4.450 1.00 25.69 1 ALA M N 1
ATOM 831 C CA A ALA B 2 1 ? -16.112 33.766 -3.388 0.50 22.64 1 ALA M CA 1
ATOM 832 C CA B ALA B 2 1 ? -15.894 33.921 -3.834 0.50 24.57 1 ALA M CA 1
ATOM 833 C C . ALA B 2 1 ? -14.743 32.990 -3.351 1.00 20.22 1 ALA M C 1
ATOM 834 O O . ALA B 2 1 ? -13.653 33.617 -3.248 1.00 27.19 1 ALA M O 1
ATOM 837 N N A ALA B 2 2 ? -14.937 31.608 -3.163 0.50 14.88 2 ALA M N 1
ATOM 838 N N B ALA B 2 2 ? -14.791 31.736 -3.567 0.50 16.16 2 ALA M N 1
ATOM 839 C CA A ALA B 2 2 ? -13.791 30.610 -3.138 0.50 10.95 2 ALA M CA 1
ATOM 840 C CA B ALA B 2 2 ? -13.565 31.009 -3.401 0.50 11.16 2 ALA M CA 1
ATOM 841 C C A ALA B 2 2 ? -13.576 29.970 -4.520 0.50 10.81 2 ALA M C 1
ATOM 842 C C B ALA B 2 2 ? -13.501 30.115 -4.620 0.50 10.63 2 ALA M C 1
ATOM 843 O O A ALA B 2 2 ? -14.428 29.947 -5.389 0.50 10.65 2 ALA M O 1
ATOM 844 O O B ALA B 2 2 ? -14.532 29.565 -5.153 0.50 10.52 2 ALA M O 1
ATOM 847 N N A SER B 2 3 ? -12.342 29.540 -4.812 0.50 9.02 3 SER M N 1
ATOM 848 N N B SER B 2 3 ? -12.244 29.782 -4.924 0.50 8.66 3 SER M N 1
ATOM 849 C CA A SER B 2 3 ? -12.047 28.710 -5.958 0.50 7.80 3 SER M CA 1
ATOM 850 C CA B SER B 2 3 ? -12.005 28.825 -5.948 0.50 7.66 3 SER M CA 1
ATOM 851 C C A SER B 2 3 ? -12.780 27.348 -5.734 0.50 7.67 3 SER M C 1
ATOM 852 C C B SER B 2 3 ? -12.786 27.542 -5.657 0.50 7.54 3 SER M C 1
ATOM 853 O O A SER B 2 3 ? -12.905 26.877 -4.614 0.50 8.17 3 SER M O 1
ATOM 854 O O B SER B 2 3 ? -12.985 27.183 -4.497 0.50 7.39 3 SER M O 1
ATOM 859 N N A THR B 2 4 ? -13.198 26.708 -6.818 0.50 7.90 4 THR M N 1
ATOM 860 N N B THR B 2 4 ? -13.183 26.882 -6.752 0.50 7.94 4 THR M N 1
ATOM 861 C CA A THR B 2 4 ? -13.880 25.390 -6.724 0.50 7.94 4 THR M CA 1
ATOM 862 C CA B THR B 2 4 ? -13.926 25.667 -6.658 0.50 7.70 4 THR M CA 1
ATOM 863 C C A THR B 2 4 ? -13.155 24.374 -7.529 0.50 7.97 4 THR M C 1
ATOM 864 C C B THR B 2 4 ? -13.222 24.618 -7.485 0.50 7.40 4 THR M C 1
ATOM 865 O O A THR B 2 4 ? -12.204 24.767 -8.212 0.50 8.80 4 THR M O 1
ATOM 866 O O B THR B 2 4 ? -12.171 24.720 -8.172 0.50 8.68 4 THR M O 1
ATOM 873 N N A THR B 2 5 ? -13.619 23.121 -7.444 0.50 7.77 5 THR M N 1
ATOM 874 N N B THR B 2 5 ? -13.732 23.408 -7.352 0.50 7.45 5 THR M N 1
ATOM 875 C CA A THR B 2 5 ? -13.060 21.979 -8.186 0.50 7.53 5 THR M CA 1
ATOM 876 C CA B THR B 2 5 ? -13.222 22.327 -8.136 0.50 6.72 5 THR M CA 1
ATOM 877 C C A THR B 2 5 ? -14.056 21.431 -9.208 0.50 7.19 5 THR M C 1
ATOM 878 C C B THR B 2 5 ? -14.319 21.856 -9.102 0.50 7.23 5 THR M C 1
ATOM 879 O O A THR B 2 5 ? -15.232 21.745 -9.158 0.50 7.92 5 THR M O 1
ATOM 880 O O B THR B 2 5 ? -15.498 22.199 -8.951 0.50 7.61 5 THR M O 1
ATOM 887 N N A THR B 2 6 ? -13.540 20.572 -10.094 0.50 7.42 6 THR M N 1
ATOM 888 N N B THR B 2 6 ? -13.899 21.099 -10.095 0.50 6.68 6 THR M N 1
ATOM 889 C CA A THR B 2 6 ? -14.407 20.031 -11.135 0.50 7.70 6 THR M CA 1
ATOM 890 C CA B THR B 2 6 ? -14.874 20.568 -11.052 0.50 7.82 6 THR M CA 1
ATOM 891 C C A THR B 2 6 ? -15.415 19.093 -10.492 0.50 8.32 6 THR M C 1
ATOM 892 C C B THR B 2 6 ? -15.496 19.300 -10.493 0.50 8.45 6 THR M C 1
ATOM 893 O O A THR B 2 6 ? -15.122 18.488 -9.510 0.50 9.02 6 THR M O 1
ATOM 894 O O B THR B 2 6 ? -14.869 18.437 -9.808 0.50 9.01 6 THR M O 1
ATOM 901 N N A PRO B 2 7 ? -16.600 18.946 -11.088 0.50 9.04 7 PRO M N 1
ATOM 902 N N B PRO B 2 7 ? -16.715 19.058 -11.031 0.50 9.57 7 PRO M N 1
ATOM 903 C CA A PRO B 2 7 ? -17.684 18.165 -10.616 0.50 8.88 7 PRO M CA 1
ATOM 904 C CA B PRO B 2 7 ? -17.354 17.692 -10.766 0.50 9.21 7 PRO M CA 1
ATOM 905 C C A PRO B 2 7 ? -17.438 16.818 -11.079 0.50 8.70 7 PRO M C 1
ATOM 906 C C B PRO B 2 7 ? -16.953 16.728 -11.745 0.50 12.40 7 PRO M C 1
ATOM 907 O O A PRO B 2 7 ? -16.612 16.492 -11.977 0.50 9.35 7 PRO M O 1
ATOM 908 O O B PRO B 2 7 ? -16.133 16.981 -12.608 0.50 11.45 7 PRO M O 1
ATOM 915 N N A ALA B 2 8 ? -18.226 15.863 -10.650 0.50 8.54 8 ALA M N 1
ATOM 916 N N B ALA B 2 8 ? -17.311 15.448 -11.425 0.50 14.74 8 ALA M N 1
ATOM 917 C CA A ALA B 2 8 ? -18.234 14.518 -11.214 0.50 8.67 8 ALA M CA 1
ATOM 918 C CA B ALA B 2 8 ? -17.213 14.290 -12.290 0.50 21.09 8 ALA M CA 1
ATOM 919 C C A ALA B 2 8 ? -18.780 14.590 -12.638 0.50 8.91 8 ALA M C 1
ATOM 920 C C B ALA B 2 8 ? -18.176 14.652 -13.378 0.50 24.00 8 ALA M C 1
ATOM 921 O O A ALA B 2 8 ? -19.472 15.530 -13.046 0.50 9.65 8 ALA M O 1
ATOM 922 O O B ALA B 2 8 ? -19.407 14.722 -13.225 0.50 31.91 8 ALA M O 1
ATOM 925 N N A PRO B 2 9 ? -18.509 13.580 -13.417 0.50 9.95 9 PRO M N 1
ATOM 926 N N B PRO B 2 9 ? -17.506 14.979 -14.406 0.50 21.17 9 PRO M N 1
#

Solvent-accessible surface area: 6192 Å² total

B-factor: mean 11.94, std 7.22, range [3.5, 50.38]

Secondary structure (P-SEA, 3-state):
cccccccccccccbbbbccccccccccccccccccccccccccbbbbbbcccbbbbbbcccccccccbbbbccccccccccccccccccccccccccccccccc/cbbbbbcc

GO terms:
  GO:0005515 protein binding (F, IPI)
  GO:0008233 peptidase activity (F, IMP)
  GO:0006508 proteolysis (P, IMP)

Organism: Escherichia coli O157:H7 (NCBI:txid83334)

=== Feature glossary ===
A reading guide for the features in this record.

Start from the sequence.

  · Sequence gives the chain of amino acids in standard one-letter code (A=alanine, C=cysteine, …, Y=tyrosine), read N→C. It is the only feature that is directly encoded by the gene; all structural features are derived from the folded form of this sequence.

Fold it, and you get atomic coordinates and the backbone conformation that goes with them.

  · Structure coordinates are given as an mmCIF _atom_site loop: one row per atom with element, residue name, chain id, sequence number, and x/y/z position in Å. Only the four main-chain atoms per residue are included here; side chains are omitted to keep the record compact.

  · Backbone dihedral angles. Every residue except chain termini has a φ (preceding-C → N → Cα → C) and a ψ (N → Cα → C → next-N). They are reported in degrees following the IUPAC sign convention. Secondary structure is essentially a statement about which (φ, ψ) basin each residue occupies.

  · Eight-state secondary structure (DSSP): H is the canonical α-helix, G the tighter 3₁₀-helix, I the wider π-helix; E/B are β-structure, T and S are turns and bends, and '-' is everything else. DSSP derives these from the pattern of main-chain N–H···O=C hydrogen bonds, not from the sequence.

  · SS3 is a coarse helix/strand/coil call (letters a/b/c) made by the P-SEA algorithm from inter-Cα distances and dihedrals. It is less detailed than DSSP but needs only Cα positions.

Summarize the fold with a handful of shape descriptors and a per-residue structural alphabet.

  · Radius of gyration (Rg) is the root-mean-square distance of Cα atoms from their centroid — a single number for overall size and compactness. A globular domain of N residues has Rg ≈ 2.2·N^0.38 Å; an extended or disordered chain has a much larger Rg. The Cα contact count is the number of residue pairs whose Cα atoms are within 8 Å and are more than four positions apart in sequence — a standard proxy for tertiary packing density. The bounding box is the smallest axis-aligned box enclosing all Cα atoms.

  · 3Di is Foldseek's structural alphabet. Each residue is assigned one of twenty discrete states based on how its Cα sits relative to its spatial (not sequential) neighbors. Aligning 3Di strings finds structural homologs roughly as well as full 3D superposition, but orders of magnitude faster.

  · Solvent-accessible surface area (SASA) is the area in Å² traced out by the centre of a 1.4 Å probe sphere (a water molecule) rolled over the protein's van der Waals surface (Shrake–Rupley / Lee–Richards construction). Buried residues have near-zero SASA; fully exposed residues can exceed 200 Å². The total SASA scales roughly with the number of surface residues.

Ask how reliable the model is.

  · For AlphaFold models, the B-factor field carries pLDDT — the model's own estimate of local accuracy on a 0–100 scale. Regions with pLDDT<50 should be treated as essentially unmodeled; they often correspond to intrinsically disordered segments.

  · For experimental (PDB) st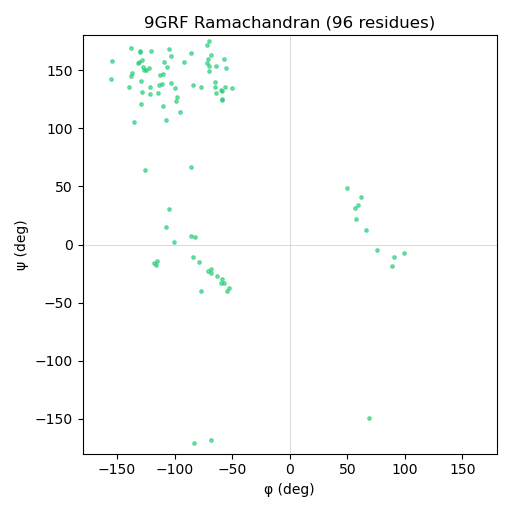ructures, the B-factor (temperature factor) quantifies the positional spread of each atom in the crystal — a combination of thermal vibration and static disorder — in units of Å². High B-factors mark flexible loops or poorly resolved regions; low B-factors mark the rigid, well-ordered core.

  · Predicted Aligned Error (PAE) is an AlphaFold confidence matrix: entry (i, j) is the expected error in the position of residue j, in ångströms, when the prediction is superimposed on the true structure at residue i. Low PAE within a block of residues means that block is internally rigid and well-predicted; high PAE between two blocks means their relative placement is uncertain even if each block individually is confident.

Place it in context: what it resembles, what it is annotated as, and how it looks.

  · Structural nearest neighbors (via Foldseek easy-search vs the PDB). Reported per hit: target PDB id, E-value, and alignment TM-score. A TM-score above ~0.5 is the conventional threshold for 'same fold'.

  · Functional annotations link the protein to curated databases. InterPro entries identify conserved domains and families by matching the sequence against member-database signatures (Pfam, PROSITE, CDD, …). Gene Ontology (GO) terms describe molecular function, biological process, and cellular component in a controlled vocabulary. CATH places the structure in a hierarchical fold classification (Class/Architecture/Topology/Homologous-superfamily). The organism is the source species.

  · The contact map is a binary N×N matrix image: pixel (i, j) is dark where Cα_i and Cα_j are within 8 Å and |i−j|>4. Because the |i−j|>4 filter removes local helical contacts, off-diagonal stripes parallel to the main diagonal indicate parallel β-sheets; stripes perpendicular to it indicate antiparallel β-sheets. The Ramachandran plot scatters every residue's (φ, ψ) pair against the sterically allowed regions. The PAE heatmap renders the predicted-aligned-error matrix.

  · Six rendered views show the 3D structure from the faces of a cube — i.e. along ±x, ±y, ±z. Rendering representation is drawn randomly per protein from cartoon (secondary-structure ribbons), sticks (backbone bonds), or molecular surface; coloring is either N→C rainbow (blue at the N-terminus through red at the C-terminus) or one color per chain.